Protein AF-A0A0F9SS89-F1 (afdb_monomer)

Organism: NCBI:txid412755

Foldseek 3Di:
DQDLLNVLVVCCVCVVVCVVPVVSVVVSVQVNCVVVVHHDDVVPVDDDDDPPDDDPVVVVVVVVVVVVVVVVVVCVVVVHDDDDDDD

pLDDT: mean 75.44, std 12.12, range [47.47, 90.0]

Solvent-accessible surface area (backbone atoms only — not comparable to full-atom values): 5537 Å² total; per-residue (Å²): 132,82,49,76,64,60,50,22,50,51,50,61,77,42,42,88,85,38,67,93,39,60,66,63,46,51,56,26,49,46,55,58,33,48,78,70,76,38,86,79,66,65,91,73,61,64,78,95,72,83,84,80,66,84,60,59,68,70,56,51,51,51,47,61,64,44,47,61,56,54,53,49,54,53,31,52,76,70,71,47,88,75,80,79,82,86,129

Structure (mmCIF, N/CA/C/O backbone):
data_AF-A0A0F9SS89-F1
#
_entry.id   AF-A0A0F9SS89-F1
#
loop_
_atom_site.group_PDB
_atom_site.id
_atom_site.type_symbol
_atom_site.label_atom_id
_atom_site.label_alt_id
_atom_site.label_comp_id
_atom_site.label_asym_id
_atom_site.label_entity_id
_atom_site.label_seq_id
_atom_site.pdbx_PDB_ins_code
_atom_site.Cartn_x
_atom_site.Cartn_y
_atom_site.Cartn_z
_atom_site.occupancy
_atom_site.B_iso_or_equiv
_atom_site.auth_seq_id
_atom_site.auth_comp_id
_atom_site.auth_asym_id
_atom_site.auth_atom_id
_atom_site.pdbx_PDB_model_num
ATOM 1 N N . MET A 1 1 ? -1.733 11.879 31.360 1.00 47.47 1 MET A N 1
ATOM 2 C CA . MET A 1 1 ? -2.217 10.591 30.813 1.00 47.47 1 MET A CA 1
ATOM 3 C C . MET A 1 1 ? -2.361 10.739 29.307 1.00 47.47 1 MET A C 1
ATOM 5 O O . MET A 1 1 ? -3.139 11.577 28.873 1.00 47.47 1 MET A O 1
ATOM 9 N N . GLN A 1 2 ? -1.588 10.002 28.508 1.00 56.59 2 GLN A N 1
ATOM 10 C CA . GLN A 1 2 ? -1.840 9.925 27.065 1.00 56.59 2 GLN A CA 1
ATOM 11 C C . GLN A 1 2 ? -3.105 9.094 26.848 1.00 56.59 2 GLN A C 1
ATOM 13 O O . GLN A 1 2 ? -3.222 8.002 27.400 1.00 56.59 2 GLN A O 1
ATOM 18 N N . THR A 1 3 ? -4.060 9.605 26.070 1.00 77.06 3 THR A N 1
ATOM 19 C CA . THR A 1 3 ? -5.205 8.779 25.673 1.00 77.06 3 THR A CA 1
ATOM 20 C C . THR A 1 3 ? -4.740 7.730 24.653 1.00 77.06 3 THR A C 1
ATOM 22 O O . THR A 1 3 ? -3.803 8.001 23.890 1.00 77.06 3 THR A O 1
ATOM 25 N N . PRO A 1 4 ? -5.387 6.552 24.580 1.00 78.50 4 PRO A N 1
ATOM 26 C CA . PRO A 1 4 ? -5.030 5.514 23.610 1.00 78.50 4 PRO A CA 1
ATOM 27 C C . PRO A 1 4 ? -4.993 6.013 22.154 1.00 78.50 4 PRO A C 1
ATOM 29 O O . PRO A 1 4 ? -4.186 5.533 21.359 1.00 78.50 4 PRO A O 1
ATOM 32 N N . LEU A 1 5 ? -5.817 7.011 21.808 1.00 85.06 5 LEU A N 1
ATOM 33 C CA . LEU A 1 5 ? -5.834 7.634 20.480 1.00 85.06 5 LEU A CA 1
ATOM 34 C C . LEU A 1 5 ? -4.669 8.599 20.254 1.00 85.06 5 LEU A C 1
ATOM 36 O O . LEU 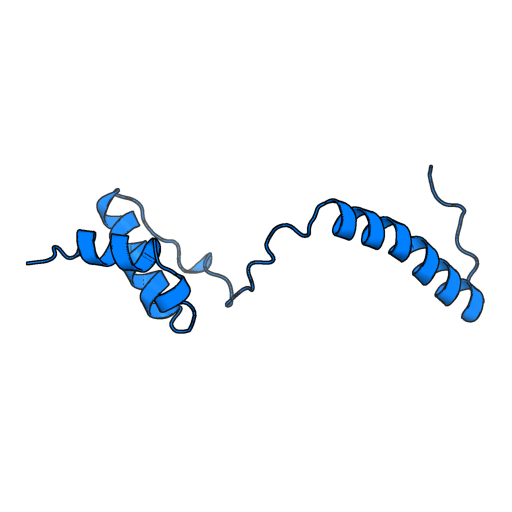A 1 5 ? -4.102 8.612 19.164 1.00 85.06 5 LEU A O 1
ATOM 40 N N . THR A 1 6 ? -4.262 9.360 21.273 1.00 86.88 6 THR A N 1
ATOM 41 C CA . THR A 1 6 ? -3.067 10.216 21.196 1.00 86.88 6 THR A CA 1
ATOM 42 C C . THR A 1 6 ? -1.812 9.378 20.942 1.00 86.88 6 THR A C 1
ATOM 44 O O . THR A 1 6 ? -0.975 9.7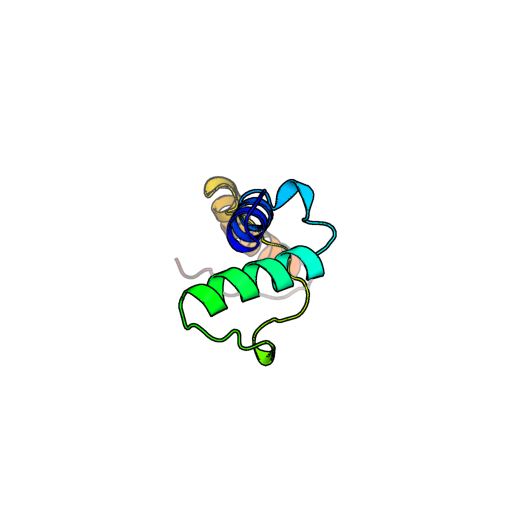47 20.120 1.00 86.88 6 THR A O 1
ATOM 47 N N . GLN A 1 7 ? -1.703 8.220 21.600 1.00 87.25 7 GLN A N 1
ATOM 48 C CA . GLN A 1 7 ? -0.602 7.283 21.381 1.00 87.25 7 GLN A CA 1
ATOM 49 C C . GLN A 1 7 ? -0.647 6.676 19.973 1.00 87.25 7 GLN A C 1
ATOM 51 O O . GLN A 1 7 ? 0.374 6.649 19.286 1.00 87.25 7 GLN A O 1
ATOM 56 N N . ALA A 1 8 ? -1.825 6.240 19.516 1.00 87.81 8 ALA A N 1
ATOM 57 C CA . ALA A 1 8 ? -1.986 5.676 18.179 1.00 87.81 8 ALA A CA 1
ATOM 58 C C . ALA A 1 8 ? -1.632 6.680 17.075 1.00 87.81 8 ALA A C 1
ATOM 60 O O . ALA A 1 8 ? -0.928 6.334 16.126 1.00 87.81 8 ALA A O 1
ATOM 61 N N . HIS A 1 9 ? -2.049 7.938 17.238 1.00 88.00 9 HIS A N 1
ATOM 62 C CA . HIS A 1 9 ? -1.678 9.022 16.335 1.00 88.00 9 HIS A CA 1
ATOM 63 C C . HIS A 1 9 ? -0.159 9.217 16.304 1.00 88.00 9 HIS A C 1
ATOM 65 O O . HIS A 1 9 ? 0.431 9.228 15.229 1.00 88.00 9 HIS A O 1
ATOM 71 N N . HIS A 1 10 ? 0.484 9.285 17.473 1.00 89.06 10 HIS A N 1
ATOM 72 C CA . HIS A 1 10 ? 1.932 9.457 17.575 1.00 89.06 10 HIS A CA 1
ATOM 73 C C . HIS A 1 10 ? 2.716 8.340 16.869 1.00 89.06 10 HIS A C 1
ATOM 75 O O . HIS A 1 10 ? 3.662 8.632 16.138 1.00 89.06 10 HIS A O 1
ATOM 81 N N . VAL A 1 11 ? 2.320 7.076 17.061 1.00 86.44 11 VAL A N 1
ATOM 82 C CA . VAL A 1 11 ? 2.968 5.915 16.425 1.00 86.44 11 VAL A CA 1
ATOM 83 C C . VAL A 1 11 ? 2.856 5.972 14.899 1.00 86.44 11 VAL A C 1
ATOM 85 O O . VAL A 1 11 ? 3.839 5.723 14.203 1.00 86.44 11 VAL A O 1
ATOM 88 N N . VAL A 1 12 ? 1.677 6.314 14.373 1.00 84.38 12 VAL A N 1
ATOM 89 C CA . VAL A 1 12 ? 1.426 6.347 12.923 1.00 84.38 12 VAL A CA 1
ATOM 90 C C . VAL A 1 12 ? 2.101 7.546 12.248 1.00 84.38 12 VAL A C 1
ATOM 92 O O . VAL A 1 12 ? 2.556 7.408 11.115 1.00 84.38 12 VAL A O 1
ATOM 95 N N . THR A 1 13 ? 2.210 8.704 12.914 1.00 83.88 13 THR A N 1
ATOM 96 C CA . THR A 1 13 ? 2.877 9.891 12.340 1.00 83.88 13 THR A CA 1
ATOM 97 C C . THR A 1 13 ? 4.399 9.872 12.467 1.00 83.88 13 THR A C 1
ATOM 99 O O . THR A 1 13 ? 5.058 10.687 11.827 1.00 83.88 13 THR A O 1
ATOM 102 N N . HIS A 1 14 ? 4.969 8.956 13.257 1.00 86.12 14 HIS A N 1
ATOM 103 C CA . HIS A 1 14 ? 6.420 8.779 13.384 1.00 86.12 14 HIS A CA 1
ATOM 104 C C . HIS A 1 14 ? 6.852 7.358 13.002 1.00 86.12 14 HIS A C 1
ATOM 106 O O . HIS A 1 14 ? 7.460 6.645 13.814 1.00 86.12 14 HIS A O 1
ATOM 112 N N . PRO A 1 15 ? 6.557 6.915 11.765 1.00 79.00 15 PRO A N 1
ATOM 113 C CA . PRO A 1 15 ? 6.811 5.545 11.354 1.00 79.00 15 PRO A CA 1
ATOM 114 C C . PRO A 1 15 ? 8.287 5.171 11.491 1.00 79.00 15 PRO A C 1
ATOM 116 O O . PRO A 1 15 ? 8.565 4.035 11.853 1.00 79.00 15 PRO A O 1
ATOM 119 N N . G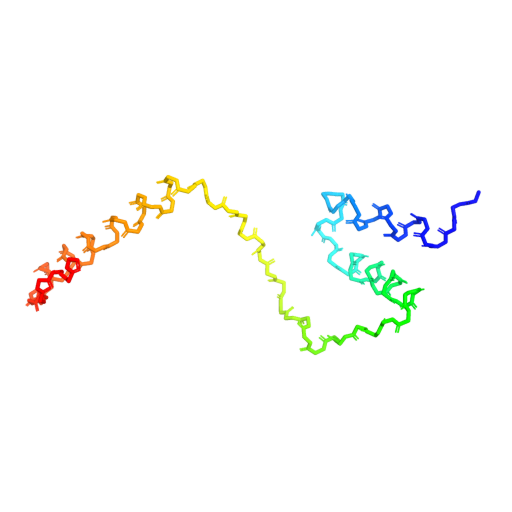LN A 1 16 ? 9.228 6.110 11.319 1.00 80.50 16 GLN A N 1
ATOM 120 C CA . GLN A 1 16 ? 10.676 5.895 11.441 1.00 80.50 16 GLN A CA 1
ATOM 121 C C . GLN A 1 16 ? 11.118 5.247 12.765 1.00 80.50 16 GLN A C 1
ATOM 123 O O . GLN A 1 16 ? 12.120 4.535 12.785 1.00 80.50 16 GLN A O 1
ATOM 128 N N . HIS A 1 17 ? 10.368 5.434 13.856 1.00 86.19 17 HIS A N 1
ATOM 129 C CA . HIS A 1 17 ? 10.667 4.814 15.154 1.00 86.19 17 HIS A CA 1
ATOM 130 C C . HIS A 1 17 ? 10.087 3.397 15.293 1.00 86.19 17 HIS A C 1
ATOM 132 O O . HIS A 1 17 ? 10.445 2.660 16.210 1.00 86.19 17 HIS A O 1
ATOM 138 N N . HIS A 1 18 ? 9.210 3.001 14.370 1.00 80.19 18 HIS A N 1
ATOM 139 C CA . HIS A 1 18 ? 8.413 1.777 14.434 1.00 80.19 18 HIS A CA 1
ATOM 140 C C . HIS A 1 18 ? 8.474 0.938 13.143 1.00 80.19 18 HIS A C 1
ATOM 142 O O . HIS A 1 18 ? 7.846 -0.114 13.084 1.00 80.19 18 HIS A O 1
ATOM 148 N N . LEU A 1 19 ? 9.271 1.334 12.136 1.00 70.31 19 LEU A N 1
ATOM 149 C CA . LEU A 1 19 ? 9.401 0.644 10.838 1.00 70.31 19 LEU A CA 1
ATOM 150 C C . LEU A 1 19 ? 9.785 -0.837 10.966 1.00 70.31 19 LEU A C 1
ATOM 152 O O . LEU A 1 19 ? 9.394 -1.651 10.138 1.00 70.31 19 LEU A O 1
ATOM 156 N N . ARG A 1 20 ? 10.549 -1.195 12.006 1.00 76.06 20 ARG A N 1
ATOM 157 C CA . ARG A 1 20 ? 10.964 -2.584 12.269 1.00 76.06 20 ARG A CA 1
ATOM 158 C C . ARG A 1 20 ? 9.878 -3.428 12.939 1.00 76.06 20 ARG A C 1
ATOM 160 O O . ARG A 1 20 ? 10.041 -4.637 13.049 1.00 76.06 20 ARG A O 1
ATOM 167 N N . ASN A 1 21 ? 8.794 -2.806 13.399 1.00 80.88 21 ASN A N 1
ATOM 168 C CA . ASN A 1 21 ? 7.680 -3.474 14.053 1.00 80.88 21 ASN A CA 1
ATOM 169 C C . ASN A 1 21 ? 6.371 -3.110 13.342 1.00 80.88 21 ASN A C 1
ATOM 171 O O . ASN A 1 21 ? 5.583 -2.271 13.784 1.00 80.88 21 ASN A O 1
ATOM 175 N N . THR A 1 22 ? 6.151 -3.767 12.208 1.00 75.31 22 THR A N 1
ATOM 176 C CA . THR A 1 22 ? 4.962 -3.590 11.368 1.00 75.31 22 THR A CA 1
ATOM 177 C C . THR A 1 22 ? 3.661 -3.883 12.118 1.00 75.31 22 THR A C 1
ATOM 179 O O . THR A 1 22 ? 2.663 -3.210 11.871 1.00 75.31 22 THR A O 1
ATOM 182 N N . ALA A 1 23 ? 3.671 -4.808 13.084 1.00 80.06 23 ALA A N 1
ATOM 183 C CA . ALA A 1 23 ? 2.512 -5.102 13.926 1.00 80.06 23 ALA A CA 1
ATOM 184 C C . ALA A 1 23 ? 2.102 -3.896 14.791 1.00 80.06 23 ALA A C 1
ATOM 186 O O . ALA A 1 23 ? 0.915 -3.587 14.898 1.00 80.06 23 ALA A O 1
ATOM 187 N N . VAL A 1 24 ? 3.071 -3.162 15.350 1.00 84.12 24 VAL A N 1
ATOM 188 C CA . VAL A 1 24 ? 2.806 -1.935 16.121 1.00 84.12 24 VAL A CA 1
ATOM 189 C C . VAL A 1 24 ? 2.163 -0.860 15.245 1.00 84.12 24 VAL A C 1
ATOM 191 O O . VAL A 1 24 ? 1.204 -0.220 15.678 1.00 84.12 24 VAL A O 1
ATOM 194 N N . LEU A 1 25 ? 2.630 -0.684 14.007 1.00 82.44 25 LEU A N 1
ATOM 195 C CA . LEU A 1 25 ? 2.010 0.252 13.065 1.00 82.44 25 LEU A CA 1
ATOM 196 C C . LEU A 1 25 ? 0.585 -0.182 12.687 1.00 82.44 25 LEU A C 1
ATOM 198 O O . LEU A 1 25 ? -0.328 0.641 12.729 1.00 82.44 25 LEU A O 1
ATOM 202 N N . ALA A 1 26 ? 0.377 -1.468 12.390 1.00 82.12 26 ALA A N 1
ATOM 203 C CA . ALA A 1 26 ? -0.926 -2.007 12.002 1.00 82.12 26 ALA A CA 1
ATOM 204 C C . ALA A 1 26 ? -1.987 -1.852 13.108 1.00 82.12 26 ALA A C 1
ATOM 206 O O . ALA A 1 26 ? -3.074 -1.340 12.842 1.00 82.12 26 ALA A O 1
ATOM 207 N N . ILE A 1 27 ? -1.654 -2.207 14.355 1.00 87.06 27 ILE A N 1
ATOM 208 C CA . ILE A 1 27 ? -2.572 -2.108 15.504 1.00 87.06 27 ILE A CA 1
ATOM 209 C C . ILE A 1 27 ? -2.953 -0.648 15.785 1.00 87.06 27 ILE A C 1
ATOM 211 O O . ILE A 1 27 ? -4.108 -0.337 16.077 1.00 87.06 27 ILE A O 1
ATOM 215 N N . ASN A 1 28 ? -1.995 0.281 15.706 1.00 89.00 28 ASN A N 1
ATOM 216 C CA . ASN A 1 28 ? -2.284 1.694 15.952 1.00 89.00 28 ASN A CA 1
ATOM 217 C C . ASN A 1 28 ? -3.071 2.328 14.797 1.00 89.00 28 ASN A C 1
ATOM 219 O O . ASN A 1 28 ? -3.967 3.136 15.044 1.00 89.00 28 ASN A O 1
ATOM 223 N N . TRP A 1 29 ? -2.821 1.911 13.555 1.00 86.38 29 TRP A N 1
ATOM 224 C CA . TRP A 1 29 ? -3.638 2.303 12.408 1.00 86.38 29 TRP A CA 1
ATOM 225 C C . TRP A 1 29 ? -5.089 1.828 12.539 1.00 86.38 29 TRP A C 1
ATOM 227 O O . TRP A 1 29 ? -6.018 2.612 12.338 1.00 86.38 29 TRP A O 1
ATOM 237 N N . GLU A 1 30 ? -5.296 0.574 12.939 1.00 87.88 30 GLU A N 1
ATOM 238 C CA . GLU A 1 30 ? -6.623 0.015 13.195 1.00 87.88 30 GLU A CA 1
ATOM 239 C C . GLU A 1 30 ? -7.395 0.825 14.239 1.00 87.88 30 GLU A C 1
ATOM 241 O O . GLU A 1 30 ? -8.540 1.201 13.994 1.00 87.88 30 GLU A O 1
ATOM 246 N N . ARG A 1 31 ? -6.758 1.177 15.362 1.00 88.69 31 ARG A N 1
ATOM 247 C CA . ARG A 1 31 ? -7.378 2.017 16.403 1.00 88.69 31 ARG A CA 1
ATOM 248 C C . ARG A 1 31 ? -7.844 3.368 15.858 1.00 88.69 31 ARG A C 1
ATOM 250 O O . ARG A 1 31 ? -8.938 3.820 16.196 1.00 88.69 31 ARG A O 1
ATOM 257 N N . LEU A 1 32 ? -7.045 4.003 14.996 1.00 90.00 32 LEU A N 1
ATOM 258 C CA . LEU A 1 32 ? -7.418 5.271 14.357 1.00 90.00 32 LEU A CA 1
ATOM 259 C C . LEU A 1 32 ? -8.589 5.108 13.380 1.00 90.00 32 LEU A C 1
ATOM 261 O O . LEU A 1 32 ? -9.441 5.994 13.296 1.00 90.00 32 LEU A O 1
ATOM 265 N N . LYS A 1 33 ? -8.654 3.991 12.649 1.00 87.12 33 LYS A N 1
ATOM 266 C CA . LYS A 1 33 ? -9.762 3.679 11.733 1.00 87.12 33 LYS A CA 1
ATOM 267 C C . LYS A 1 33 ? -11.049 3.377 12.504 1.00 87.12 33 LYS A C 1
ATOM 269 O O . LYS A 1 33 ? -12.086 3.951 12.174 1.00 87.12 33 LYS A O 1
ATOM 274 N N . ALA A 1 34 ? -10.962 2.589 13.575 1.00 87.62 34 ALA A N 1
ATOM 275 C CA . ALA A 1 34 ? -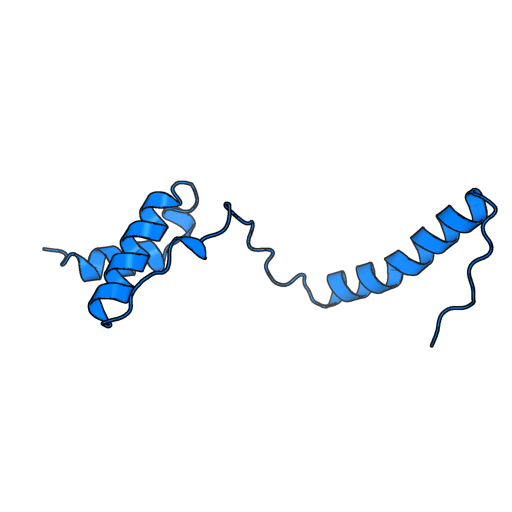12.087 2.256 14.445 1.00 87.62 34 ALA A CA 1
ATOM 276 C C . ALA A 1 34 ? -12.716 3.509 15.075 1.00 87.62 34 ALA A C 1
ATOM 278 O O . ALA A 1 34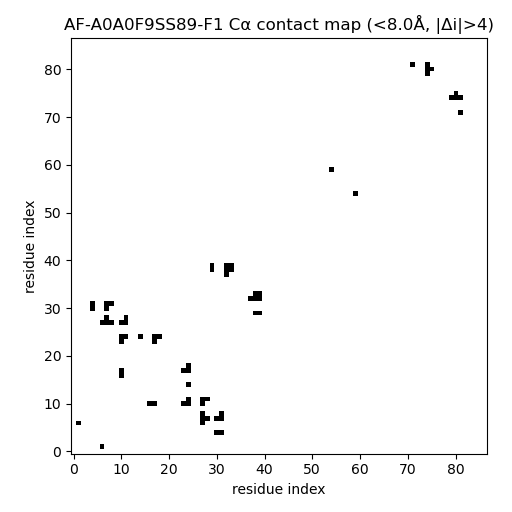 ? -13.934 3.665 15.045 1.00 87.62 34 ALA A O 1
ATOM 279 N N . ALA A 1 35 ? -11.900 4.461 15.543 1.00 88.44 35 ALA A N 1
ATOM 280 C CA . ALA A 1 35 ? -12.393 5.738 16.070 1.00 88.44 35 ALA A CA 1
ATOM 281 C C . ALA A 1 35 ? -13.109 6.614 15.024 1.00 88.44 35 ALA A C 1
ATOM 283 O O . ALA A 1 35 ? -13.871 7.505 15.388 1.00 88.44 35 ALA A O 1
ATOM 284 N N . ARG A 1 36 ? -12.891 6.357 13.728 1.00 88.81 36 ARG A N 1
ATOM 285 C CA . ARG A 1 36 ? -13.604 7.001 12.612 1.00 88.81 36 ARG A CA 1
ATOM 286 C C . ARG A 1 36 ? -14.797 6.177 12.109 1.00 88.81 36 ARG A C 1
ATOM 288 O O . ARG A 1 36 ? -15.341 6.500 11.057 1.00 88.81 36 ARG A O 1
ATOM 295 N N . GLY A 1 37 ? -15.168 5.095 12.798 1.00 88.56 37 GLY A N 1
ATOM 296 C CA . GLY A 1 37 ? -16.222 4.174 12.360 1.00 88.56 37 GLY A CA 1
ATOM 297 C C . GLY A 1 37 ? -15.854 3.360 11.115 1.00 88.56 37 GLY A C 1
ATOM 298 O O . GLY A 1 37 ? -16.734 2.875 10.411 1.00 88.56 37 GLY A O 1
ATOM 299 N N . GLN A 1 38 ? -14.561 3.233 10.803 1.00 84.88 38 GLN A N 1
ATOM 300 C CA . GLN A 1 38 ? -14.074 2.514 9.628 1.00 84.88 38 GLN A CA 1
ATOM 301 C C . GLN A 1 38 ? -13.487 1.165 10.039 1.00 84.88 38 GLN A C 1
ATOM 303 O O . GLN A 1 38 ? -12.620 1.097 10.910 1.00 84.88 38 GLN A O 1
ATOM 308 N N . THR A 1 39 ? -13.904 0.096 9.366 1.00 79.06 39 THR A N 1
ATOM 309 C CA . THR A 1 39 ? -13.311 -1.232 9.548 1.00 79.06 39 THR A CA 1
ATOM 310 C C . THR A 1 39 ? -12.037 -1.376 8.712 1.00 79.06 39 THR A C 1
ATOM 312 O O . THR A 1 39 ? -11.898 -0.793 7.630 1.00 79.06 39 THR A O 1
ATOM 315 N N . VAL A 1 40 ? -11.073 -2.142 9.224 1.00 72.44 40 VAL A N 1
ATOM 316 C CA . VAL A 1 40 ? -9.875 -2.542 8.477 1.00 72.44 40 VAL A CA 1
ATOM 317 C C . VAL A 1 40 ? -10.120 -3.929 7.899 1.00 72.44 40 VAL A C 1
ATOM 319 O O . VAL A 1 40 ? -10.442 -4.865 8.621 1.00 72.44 40 VAL A O 1
ATOM 322 N N . ASN A 1 41 ? -9.975 -4.070 6.581 1.00 74.25 41 ASN A N 1
ATOM 323 C CA . ASN A 1 41 ? -10.017 -5.374 5.930 1.00 74.25 41 ASN A CA 1
ATOM 324 C C . ASN A 1 41 ? -8.600 -5.966 5.888 1.00 74.25 41 ASN A C 1
ATOM 326 O O . ASN A 1 41 ? -7.812 -5.613 5.008 1.00 74.25 41 ASN A O 1
ATOM 330 N N . TYR A 1 42 ? -8.288 -6.868 6.820 1.00 69.88 42 TYR A N 1
ATOM 331 C CA . TYR A 1 42 ? -6.969 -7.510 6.914 1.00 69.88 42 TYR A CA 1
ATOM 332 C C . TYR A 1 42 ? -6.627 -8.380 5.708 1.00 69.88 42 TYR A C 1
ATOM 334 O O . TYR A 1 42 ? -5.454 -8.506 5.380 1.00 69.88 42 TYR A O 1
ATOM 342 N N . ASN A 1 43 ? -7.623 -8.887 4.974 1.00 69.94 43 ASN A N 1
ATOM 343 C CA . ASN A 1 43 ? -7.383 -9.654 3.748 1.00 69.94 43 ASN A CA 1
ATOM 344 C C . ASN A 1 43 ? -6.792 -8.784 2.623 1.00 69.94 43 ASN A C 1
ATOM 346 O O . ASN A 1 43 ? -6.299 -9.311 1.630 1.00 69.94 43 ASN A O 1
ATOM 350 N N . ARG A 1 44 ? -6.842 -7.450 2.761 1.00 65.44 44 ARG A N 1
ATOM 351 C CA . ARG A 1 44 ? -6.182 -6.493 1.857 1.00 65.44 44 ARG A CA 1
ATOM 352 C C . ARG A 1 44 ? -4.807 -6.040 2.343 1.00 65.44 44 ARG A C 1
ATOM 354 O O . ARG A 1 44 ? -4.129 -5.313 1.619 1.00 65.44 44 ARG A O 1
ATOM 361 N N . ILE A 1 45 ? -4.391 -6.443 3.542 1.00 65.81 45 ILE A N 1
ATOM 362 C CA . ILE A 1 45 ? -3.033 -6.208 4.026 1.00 65.81 45 ILE A CA 1
ATOM 363 C C . ILE A 1 45 ? -2.173 -7.307 3.405 1.00 65.81 45 ILE A C 1
ATOM 365 O O . ILE A 1 45 ? -2.078 -8.416 3.921 1.00 65.81 45 ILE A O 1
ATOM 369 N N . GLY A 1 46 ? -1.625 -7.013 2.227 1.00 64.81 46 GLY A N 1
ATOM 370 C CA . GLY A 1 46 ? -0.677 -7.896 1.558 1.00 64.81 46 GLY A CA 1
ATOM 371 C C . GLY A 1 46 ? 0.596 -8.123 2.388 1.00 64.81 46 GLY A C 1
ATOM 372 O O . GLY A 1 46 ? 0.773 -7.517 3.450 1.00 64.81 46 GLY A O 1
ATOM 373 N N . PRO A 1 47 ? 1.511 -8.985 1.911 1.00 66.44 47 PRO A N 1
ATOM 374 C CA . PRO A 1 47 ? 2.810 -9.176 2.550 1.00 66.44 47 PRO A CA 1
ATOM 375 C C . PRO A 1 47 ? 3.553 -7.835 2.715 1.00 66.44 47 PRO A C 1
ATOM 377 O O . PRO A 1 47 ? 3.308 -6.911 1.932 1.00 66.44 47 PRO A O 1
ATOM 380 N N . PRO A 1 48 ? 4.469 -7.716 3.701 1.00 61.12 48 PRO A N 1
ATOM 381 C CA . PRO A 1 48 ? 5.274 -6.515 3.893 1.00 61.12 48 PRO A CA 1
ATOM 382 C C . PRO A 1 48 ? 5.875 -6.046 2.567 1.00 61.12 48 PRO A C 1
ATOM 384 O O . PRO A 1 48 ? 6.612 -6.785 1.916 1.00 61.12 48 PRO A O 1
ATOM 387 N N . CYS A 1 49 ? 5.538 -4.825 2.159 1.00 57.59 49 CYS A N 1
ATOM 388 C CA . CYS A 1 49 ? 6.032 -4.232 0.929 1.00 57.59 49 CYS A CA 1
ATOM 389 C C . CYS A 1 49 ? 6.973 -3.073 1.252 1.00 57.59 49 CYS A C 1
ATOM 391 O O . CYS A 1 49 ? 6.760 -2.299 2.188 1.00 57.59 49 CYS A O 1
ATOM 393 N N . TYR A 1 50 ? 8.037 -2.952 0.466 1.00 53.81 50 TYR A N 1
ATOM 394 C CA . TYR A 1 50 ? 8.869 -1.762 0.499 1.00 53.81 50 TYR A CA 1
ATOM 395 C C . TYR A 1 50 ? 8.108 -0.632 -0.189 1.00 53.81 50 TYR A C 1
ATOM 397 O O . TYR A 1 50 ? 7.689 -0.767 -1.339 1.00 53.81 50 TYR A O 1
ATOM 405 N N . VAL A 1 51 ? 7.941 0.490 0.510 1.00 51.56 51 VAL A N 1
ATOM 406 C CA . VAL A 1 51 ? 7.488 1.728 -0.124 1.00 51.56 51 VAL A CA 1
ATOM 407 C C . VAL A 1 51 ? 8.650 2.235 -0.969 1.00 51.56 51 VAL A C 1
ATOM 409 O O . VAL A 1 51 ? 9.592 2.835 -0.453 1.00 51.56 51 VAL A O 1
ATOM 412 N N . VAL A 1 52 ? 8.606 1.961 -2.271 1.00 59.06 52 VAL A N 1
ATOM 413 C CA . VAL A 1 52 ? 9.473 2.640 -3.233 1.00 59.06 52 VAL A CA 1
ATOM 414 C C . VAL A 1 52 ? 8.933 4.064 -3.341 1.00 59.06 52 VAL A C 1
ATOM 416 O O . VAL A 1 52 ? 7.906 4.302 -3.973 1.00 59.06 52 VAL A O 1
ATOM 419 N N . GLY A 1 53 ? 9.570 4.996 -2.627 1.00 55.19 53 GLY A N 1
ATOM 420 C CA . GLY A 1 53 ? 9.291 6.427 -2.767 1.00 55.19 53 GLY A CA 1
ATOM 421 C C . GLY A 1 53 ? 9.516 6.880 -4.214 1.00 55.19 53 GLY A C 1
ATOM 422 O O . GLY A 1 53 ? 10.167 6.154 -4.970 1.00 55.19 53 GLY A O 1
ATOM 423 N N . PRO A 1 54 ? 8.987 8.048 -4.624 1.00 48.50 54 PRO A N 1
ATOM 424 C CA . PRO A 1 54 ? 9.169 8.515 -5.988 1.00 48.50 54 PRO A CA 1
ATOM 425 C C . PRO A 1 54 ? 10.665 8.561 -6.280 1.00 48.50 54 PRO A C 1
ATOM 427 O O . PRO A 1 54 ? 11.429 9.265 -5.615 1.00 48.50 54 PRO A O 1
ATOM 430 N N . GLU A 1 55 ? 11.087 7.764 -7.257 1.00 53.84 55 GLU A N 1
ATOM 431 C CA . GLU A 1 55 ? 12.387 7.957 -7.867 1.00 53.84 55 GLU A CA 1
ATOM 432 C C . GLU A 1 55 ? 12.420 9.415 -8.330 1.00 53.84 55 GLU A C 1
ATOM 434 O O . GLU A 1 55 ? 11.417 9.915 -8.851 1.00 53.84 55 GLU A O 1
ATOM 439 N N . CYS A 1 56 ? 13.531 10.120 -8.100 1.00 55.03 56 CYS A N 1
ATOM 440 C CA . CYS A 1 56 ? 13.696 11.462 -8.648 1.00 55.03 56 CYS A CA 1
ATOM 441 C C . CYS A 1 56 ? 13.285 11.387 -10.133 1.00 55.03 56 CYS A C 1
ATOM 443 O O . CYS A 1 56 ? 13.839 10.530 -10.827 1.00 55.03 56 CYS A O 1
ATOM 445 N N . PRO A 1 57 ? 12.293 12.161 -10.620 1.00 59.75 57 PRO A N 1
ATOM 446 C CA . PRO A 1 57 ? 11.681 11.923 -11.933 1.00 59.75 57 PRO A CA 1
ATOM 447 C C . PRO A 1 57 ? 12.700 11.837 -13.078 1.00 59.75 57 PRO A C 1
ATOM 449 O O . PRO A 1 57 ? 12.506 11.099 -14.041 1.00 59.75 57 PRO A O 1
ATOM 452 N N . SER A 1 58 ? 13.837 12.521 -12.926 1.00 61.84 58 SER A N 1
ATOM 453 C CA . SER A 1 58 ? 14.997 12.459 -13.818 1.00 61.84 58 SER A C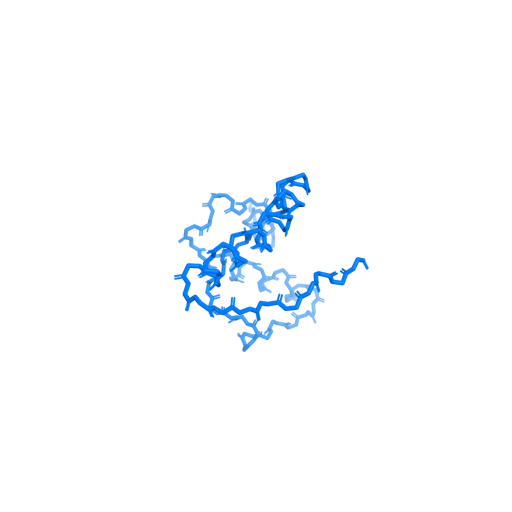A 1
ATOM 454 C C . SER A 1 58 ? 15.663 11.079 -13.8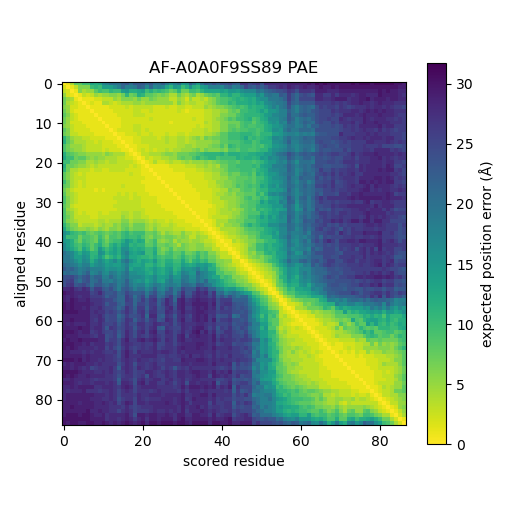91 1.00 61.84 58 SER A C 1
ATOM 456 O O . SER A 1 58 ? 16.089 10.665 -14.964 1.00 61.84 58 SER A O 1
ATOM 458 N N . ILE A 1 59 ? 15.734 10.341 -12.783 1.00 60.22 59 ILE A N 1
ATOM 459 C CA . ILE A 1 59 ? 16.314 8.994 -12.700 1.00 60.22 59 ILE A CA 1
ATOM 460 C C . ILE A 1 59 ? 15.351 7.960 -13.291 1.00 60.22 59 ILE A C 1
ATOM 462 O O . ILE A 1 59 ? 15.797 7.105 -14.056 1.00 60.22 59 ILE A O 1
ATOM 466 N N . ALA A 1 60 ? 14.047 8.068 -13.010 1.00 61.16 60 ALA A N 1
ATOM 467 C CA . ALA A 1 60 ? 13.033 7.199 -13.616 1.00 61.16 60 ALA A CA 1
ATOM 468 C C . ALA A 1 60 ? 12.982 7.377 -15.140 1.00 61.16 60 ALA A C 1
ATOM 470 O O . ALA A 1 60 ? 12.983 6.390 -15.879 1.00 61.16 60 ALA A O 1
ATOM 471 N N . ALA A 1 61 ? 13.011 8.626 -15.620 1.00 62.56 61 ALA A N 1
ATOM 472 C CA . ALA A 1 61 ? 13.075 8.936 -17.046 1.00 62.56 61 ALA A CA 1
ATOM 473 C C . ALA A 1 61 ? 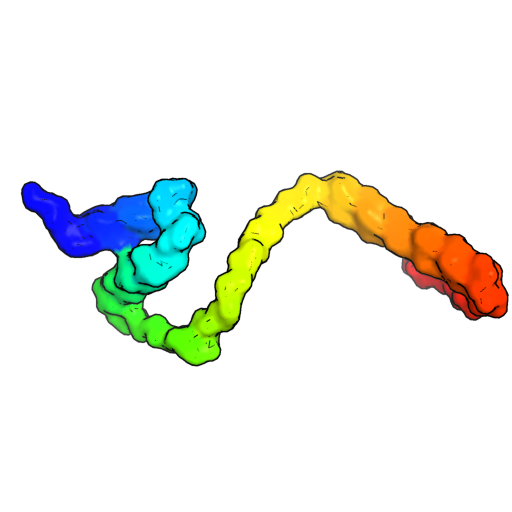14.379 8.422 -17.681 1.00 62.56 61 ALA A C 1
ATOM 475 O O . ALA A 1 61 ? 14.339 7.747 -18.709 1.00 62.56 61 ALA A O 1
ATOM 476 N N . ALA A 1 62 ? 15.530 8.649 -17.038 1.00 61.38 62 ALA A N 1
ATOM 477 C CA . ALA A 1 62 ? 16.821 8.164 -17.526 1.00 61.38 62 ALA A CA 1
ATOM 478 C C . ALA A 1 62 ? 16.907 6.627 -17.561 1.00 61.38 62 ALA A C 1
ATOM 480 O O . ALA A 1 62 ? 17.473 6.060 -18.496 1.00 61.38 62 ALA A O 1
ATOM 481 N N . ARG A 1 63 ? 16.332 5.927 -16.574 1.00 64.75 63 ARG A N 1
ATOM 482 C CA . ARG A 1 63 ? 16.251 4.458 -16.574 1.00 64.75 63 ARG A CA 1
ATOM 483 C C . ARG A 1 63 ? 15.297 3.946 -17.642 1.00 64.75 63 ARG A C 1
ATOM 485 O O . ARG A 1 63 ? 15.675 3.034 -18.372 1.00 64.75 63 ARG A O 1
ATOM 492 N N . SER A 1 64 ? 14.121 4.554 -17.774 1.00 66.81 64 SER A N 1
ATOM 493 C CA . SER A 1 64 ? 13.134 4.195 -18.800 1.00 66.81 64 SER A CA 1
ATOM 494 C C . SER A 1 64 ? 13.699 4.376 -20.209 1.00 66.81 64 SER A C 1
ATOM 496 O O . SER A 1 64 ? 13.489 3.514 -21.050 1.00 66.81 64 SER A O 1
ATOM 498 N N . ALA A 1 65 ? 14.508 5.413 -20.443 1.00 66.44 65 ALA A N 1
ATOM 499 C CA . ALA A 1 65 ? 15.224 5.609 -21.705 1.00 66.44 65 ALA A CA 1
ATOM 500 C C . ALA A 1 65 ? 16.376 4.604 -21.920 1.00 66.44 65 ALA A C 1
ATOM 502 O O . ALA A 1 65 ? 16.691 4.240 -23.051 1.00 66.44 65 ALA A O 1
ATOM 503 N N . ARG A 1 66 ? 17.016 4.121 -20.844 1.00 70.38 66 ARG A N 1
ATOM 504 C CA . ARG A 1 66 ? 18.148 3.179 -20.922 1.00 70.38 66 ARG A CA 1
ATOM 505 C C . ARG A 1 66 ? 17.713 1.729 -21.150 1.00 70.38 66 ARG A C 1
ATOM 507 O O . ARG A 1 66 ? 18.459 0.967 -21.765 1.00 70.38 66 ARG A O 1
ATOM 514 N N . ILE A 1 67 ? 16.535 1.341 -20.660 1.00 76.69 67 ILE A N 1
ATOM 515 C CA . ILE A 1 67 ? 16.006 -0.028 -20.768 1.00 76.69 67 ILE A CA 1
ATOM 516 C C . ILE A 1 67 ? 15.883 -0.489 -22.237 1.00 76.69 67 ILE A C 1
ATOM 518 O O . ILE A 1 67 ? 16.440 -1.548 -22.537 1.00 76.69 67 ILE A O 1
ATOM 522 N N . PRO A 1 68 ? 15.277 0.273 -23.173 1.00 75.75 68 PRO A N 1
ATOM 523 C CA . PRO A 1 68 ? 15.209 -0.102 -24.588 1.00 75.75 68 PRO A CA 1
ATOM 524 C C . PRO A 1 68 ? 16.587 -0.359 -25.205 1.00 75.75 68 PRO A C 1
ATOM 526 O O . PRO A 1 68 ? 16.787 -1.365 -25.886 1.00 75.75 68 PRO A O 1
ATOM 529 N N . GLY A 1 69 ? 17.573 0.493 -24.898 1.00 77.31 69 GLY A N 1
ATOM 530 C CA . GLY A 1 69 ? 18.945 0.338 -25.388 1.00 77.31 69 GLY A CA 1
ATOM 531 C C . GLY A 1 69 ? 19.616 -0.946 -24.895 1.00 77.31 69 GLY A C 1
ATOM 532 O O . GLY A 1 69 ? 20.208 -1.682 -25.684 1.00 77.31 69 GLY A O 1
ATOM 533 N N . VAL A 1 70 ? 19.474 -1.266 -23.604 1.00 81.81 70 VAL A N 1
ATOM 534 C CA . VAL A 1 70 ? 20.028 -2.503 -23.021 1.00 81.81 70 VAL A CA 1
ATOM 535 C C . VAL A 1 70 ? 19.327 -3.743 -23.582 1.00 81.81 70 VAL A C 1
ATOM 537 O O . VAL A 1 70 ? 19.991 -4.725 -23.916 1.00 81.81 70 VAL A O 1
ATOM 540 N N . VAL A 1 71 ? 18.000 -3.705 -23.729 1.00 83.00 71 VAL A N 1
ATOM 541 C CA . VAL A 1 71 ? 17.217 -4.811 -24.303 1.00 83.00 71 VAL A CA 1
ATOM 542 C C . VAL A 1 71 ? 17.645 -5.085 -25.745 1.00 83.00 71 VAL A C 1
ATOM 544 O O . VAL A 1 71 ? 17.929 -6.236 -26.081 1.00 83.00 71 VAL A O 1
ATOM 547 N N . ARG A 1 72 ? 17.786 -4.041 -26.571 1.00 82.25 72 ARG A N 1
ATOM 548 C CA . ARG A 1 72 ? 18.254 -4.166 -27.961 1.00 82.25 72 ARG A CA 1
ATOM 549 C C . ARG A 1 72 ? 19.690 -4.678 -28.045 1.00 82.25 72 ARG A C 1
ATOM 551 O O . ARG A 1 72 ? 19.967 -5.564 -28.849 1.00 82.25 72 ARG A O 1
ATOM 558 N N . GLN A 1 73 ? 20.586 -4.216 -27.172 1.00 82.88 73 GLN A N 1
ATOM 559 C CA . GLN A 1 73 ? 21.964 -4.718 -27.108 1.00 82.88 73 GLN A CA 1
ATOM 560 C C . GLN A 1 73 ? 22.017 -6.219 -26.767 1.00 82.88 73 GLN A C 1
ATOM 562 O O . GLN A 1 73 ? 22.788 -6.975 -27.364 1.00 82.88 73 GLN A O 1
ATOM 567 N N . ILE A 1 74 ? 21.192 -6.671 -25.817 1.00 86.50 74 ILE A N 1
ATOM 568 C CA . ILE A 1 74 ? 21.099 -8.090 -25.452 1.00 86.50 74 ILE A CA 1
ATOM 569 C C . ILE A 1 74 ? 20.488 -8.909 -26.594 1.00 86.50 74 ILE A C 1
ATOM 571 O O . ILE A 1 74 ? 20.980 -10.006 -26.861 1.00 86.50 74 ILE A O 1
ATOM 575 N N . ALA A 1 75 ? 19.450 -8.394 -27.254 1.00 85.31 75 ALA A N 1
ATOM 576 C CA . ALA A 1 75 ? 18.800 -9.041 -28.389 1.00 85.31 75 ALA A CA 1
ATOM 577 C C . ALA A 1 75 ? 19.771 -9.237 -29.560 1.00 85.31 75 ALA A C 1
ATOM 579 O O . ALA A 1 75 ? 19.946 -10.371 -30.000 1.00 85.31 75 ALA A O 1
ATOM 580 N N . ALA A 1 76 ? 20.505 -8.189 -29.948 1.00 85.69 76 ALA A N 1
ATOM 581 C CA . ALA A 1 76 ? 21.528 -8.256 -30.991 1.00 85.69 76 ALA A CA 1
ATOM 582 C C . ALA A 1 76 ? 22.620 -9.285 -30.658 1.00 85.69 76 ALA A C 1
ATOM 584 O O . ALA A 1 76 ? 22.963 -10.125 -31.486 1.00 85.69 76 ALA A O 1
ATOM 585 N N . ARG A 1 77 ? 23.113 -9.298 -29.410 1.00 87.50 77 ARG A N 1
ATOM 586 C CA . ARG A 1 77 ? 24.091 -10.302 -28.949 1.00 87.50 77 ARG A CA 1
ATOM 587 C C . ARG A 1 77 ? 23.556 -11.736 -29.023 1.00 87.50 77 ARG A C 1
ATOM 589 O O . ARG A 1 77 ? 24.336 -12.671 -29.164 1.00 87.50 77 ARG A O 1
ATOM 596 N N . LYS A 1 78 ? 22.243 -11.915 -28.887 1.00 89.62 78 LYS A N 1
ATOM 597 C CA . LYS A 1 78 ? 21.567 -13.213 -28.981 1.00 89.62 78 LYS A CA 1
ATOM 598 C C . LYS A 1 78 ? 21.067 -13.538 -30.398 1.00 89.62 78 LYS A C 1
ATOM 600 O O . LYS A 1 78 ? 20.466 -14.591 -30.571 1.00 89.62 78 LYS A O 1
ATOM 605 N N . GLY A 1 79 ? 21.313 -12.671 -31.384 1.00 89.75 79 GLY A N 1
ATOM 606 C CA . GLY A 1 79 ? 20.878 -12.860 -32.772 1.00 89.75 79 GLY A CA 1
ATOM 607 C C . GLY A 1 79 ? 19.392 -12.586 -33.023 1.00 89.75 79 GLY A C 1
ATOM 608 O O . GLY A 1 79 ? 18.874 -12.990 -34.059 1.00 89.75 79 GLY A O 1
ATOM 609 N N . TYR A 1 80 ? 18.698 -11.925 -32.094 1.00 84.94 80 TYR A N 1
ATOM 610 C CA . TYR A 1 80 ? 17.311 -11.504 -32.287 1.00 84.94 80 TYR A CA 1
ATOM 611 C C . TYR A 1 80 ? 17.256 -10.143 -32.983 1.00 84.94 80 TYR A C 1
ATOM 613 O O . TYR A 1 80 ? 17.881 -9.188 -32.518 1.00 84.94 80 TYR A O 1
ATOM 621 N N . ASP A 1 81 ? 16.456 -10.056 -34.045 1.00 84.62 81 ASP A N 1
ATOM 622 C CA . ASP A 1 81 ? 16.119 -8.801 -34.713 1.00 84.62 81 ASP A CA 1
ATOM 623 C C . ASP A 1 81 ? 14.833 -8.226 -34.104 1.00 84.62 81 ASP A C 1
ATOM 625 O O . ASP A 1 81 ? 13.770 -8.850 -34.155 1.00 84.62 81 ASP A O 1
ATOM 629 N N . LEU A 1 82 ? 14.945 -7.073 -33.441 1.00 79.56 82 LEU A N 1
ATOM 630 C CA . LEU A 1 82 ? 13.815 -6.411 -32.791 1.00 79.56 82 LEU A CA 1
ATOM 631 C C . LEU A 1 82 ? 13.291 -5.282 -33.685 1.00 79.56 82 LEU A C 1
ATOM 633 O O . LEU A 1 82 ? 14.094 -4.463 -34.138 1.00 79.56 82 LEU A O 1
ATOM 637 N N . PRO A 1 83 ? 11.961 -5.150 -33.855 1.00 80.31 83 PRO A N 1
ATOM 638 C CA . PRO A 1 83 ? 11.372 -4.092 -34.671 1.00 80.31 83 PRO A CA 1
ATOM 639 C C . PRO A 1 83 ? 11.775 -2.694 -34.167 1.00 80.31 83 PRO A C 1
ATOM 641 O O . PRO A 1 83 ? 12.088 -2.534 -32.977 1.00 80.31 83 PRO A O 1
ATOM 644 N N . PRO A 1 84 ? 11.802 -1.674 -35.045 1.00 75.31 84 PRO A N 1
ATOM 645 C CA . PRO A 1 84 ? 12.164 -0.308 -34.666 1.00 75.31 84 PRO A CA 1
ATOM 646 C C . PRO A 1 84 ? 11.248 0.223 -33.555 1.00 75.31 84 PRO A C 1
ATOM 648 O O . PRO A 1 84 ? 10.093 -0.188 -33.452 1.00 75.31 84 PRO A O 1
ATOM 651 N N . ASP A 1 85 ? 11.784 1.085 -32.683 1.00 68.00 85 ASP A N 1
ATOM 652 C CA . ASP A 1 85 ? 10.998 1.669 -31.587 1.00 68.00 85 ASP A CA 1
ATOM 653 C C . ASP A 1 85 ? 9.833 2.480 -32.159 1.00 68.00 85 ASP A C 1
ATOM 655 O O . ASP A 1 85 ? 10.005 3.234 -33.119 1.00 68.00 85 ASP A O 1
ATOM 659 N N . ALA A 1 86 ? 8.649 2.323 -31.565 1.00 62.38 86 ALA A N 1
ATOM 660 C CA . ALA A 1 86 ? 7.529 3.212 -31.828 1.00 62.38 86 ALA A CA 1
ATOM 661 C C . ALA A 1 86 ? 7.848 4.567 -31.179 1.00 62.38 86 ALA A C 1
ATOM 663 O O . ALA A 1 86 ? 8.033 4.632 -29.963 1.00 62.38 86 ALA A O 1
ATOM 664 N N . ALA A 1 87 ? 7.999 5.594 -32.018 1.00 48.75 87 ALA A N 1
ATOM 665 C CA . ALA A 1 87 ? 8.301 6.969 -31.626 1.00 48.75 87 ALA A CA 1
ATOM 666 C C . ALA A 1 87 ? 7.170 7.618 -30.815 1.00 48.75 87 ALA A C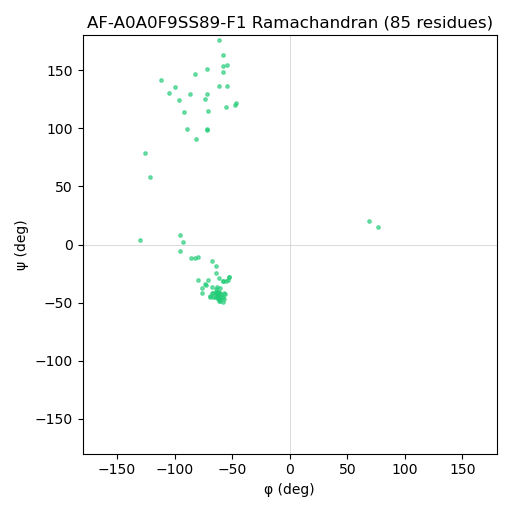 1
ATOM 668 O O . ALA A 1 87 ? 5.989 7.294 -31.084 1.00 48.75 87 ALA A O 1
#

Mean predicted aligned error: 15.59 Å

Radius of gyration: 22.62 Å; Cα contacts (8 Å, |Δi|>4): 35; chains: 1; bounding box: 40×26×66 Å

Sequence (87 aa):
MQTPLTQAHHVVTHPQHHLRNTAVLAINWERLKAARGQTVNYNRIGPPCYVVGPECPSIAAARSARIPGVVRQIAARKGYDLPPDAA

Secondary structure (DSSP, 8-state):
---HHHHHHHHHH-GGGTTT-HHHHHHHHHHHHHTTT----GGG--S-----PPPPHHHHHHHHHHHHHHHHHHHHHTT--PPPP--